Protein AF-A0AAD6UVK0-F1 (afdb_monomer)

pLDDT: mean 76.46, std 16.4, range [39.06, 97.31]

Structure (mmCIF, N/CA/C/O backbone):
data_AF-A0AAD6UVK0-F1
#
_entry.id   AF-A0AAD6UVK0-F1
#
loop_
_atom_site.group_PDB
_atom_site.id
_atom_site.type_symbol
_atom_site.label_atom_id
_atom_site.label_alt_id
_atom_site.label_comp_id
_atom_site.label_asym_id
_atom_site.label_entity_id
_atom_site.label_seq_id
_atom_site.pdbx_PDB_ins_code
_atom_site.Cartn_x
_atom_site.Cartn_y
_atom_site.Cartn_z
_atom_site.occupancy
_atom_site.B_iso_or_equiv
_atom_site.auth_seq_id
_atom_site.auth_comp_id
_atom_site.auth_asym_id
_atom_site.auth_atom_id
_atom_site.pdbx_PDB_model_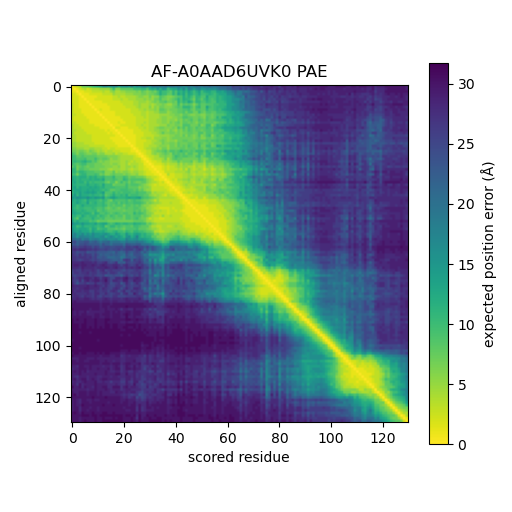num
ATOM 1 N N . GLY A 1 1 ? 19.313 1.575 -35.604 1.00 80.94 1 GLY A N 1
ATOM 2 C CA . GLY A 1 1 ? 18.761 0.903 -34.407 1.00 80.94 1 GLY A CA 1
ATOM 3 C C . GLY A 1 1 ? 19.878 0.252 -33.613 1.00 80.94 1 GLY A C 1
ATOM 4 O O . GLY A 1 1 ? 20.911 -0.043 -34.201 1.00 80.94 1 GLY A O 1
ATOM 5 N N . LYS A 1 2 ? 19.697 0.044 -32.302 1.00 90.19 2 LYS A N 1
ATOM 6 C CA . LYS A 1 2 ? 20.675 -0.621 -31.419 1.00 90.19 2 LYS A CA 1
ATOM 7 C C . LYS A 1 2 ? 20.092 -1.952 -30.902 1.00 90.19 2 LYS A C 1
ATOM 9 O O . LYS A 1 2 ? 19.577 -1.984 -29.787 1.00 90.19 2 LYS A O 1
ATOM 14 N N . PRO A 1 3 ? 20.136 -3.036 -31.700 1.00 92.94 3 PRO A N 1
ATOM 15 C CA . PRO A 1 3 ? 19.410 -4.280 -31.412 1.00 92.94 3 PRO A CA 1
ATOM 16 C C . PRO A 1 3 ? 19.858 -4.973 -30.117 1.00 92.94 3 PRO A C 1
ATOM 18 O O . PRO A 1 3 ? 19.038 -5.532 -29.398 1.00 92.94 3 PRO A O 1
ATOM 21 N N . SER A 1 4 ? 21.148 -4.891 -29.774 1.00 94.75 4 SER A N 1
ATOM 22 C CA . SER A 1 4 ? 21.660 -5.425 -28.503 1.00 94.75 4 SER A CA 1
ATOM 23 C C . SER A 1 4 ? 21.017 -4.728 -27.295 1.00 94.75 4 SER A C 1
ATOM 25 O O . SER A 1 4 ? 20.536 -5.384 -26.375 1.00 94.75 4 SER A O 1
ATOM 27 N N . GLN A 1 5 ? 20.896 -3.396 -27.350 1.00 94.44 5 GLN A N 1
ATOM 28 C CA . GLN A 1 5 ? 20.285 -2.611 -26.276 1.00 94.44 5 GLN A CA 1
ATOM 29 C C . GLN A 1 5 ? 18.780 -2.868 -26.157 1.00 94.44 5 GLN A C 1
ATOM 31 O O . GLN A 1 5 ? 18.274 -2.997 -25.046 1.00 94.44 5 GLN A O 1
ATOM 36 N N . SER A 1 6 ? 18.061 -2.994 -27.278 1.00 94.25 6 SER A N 1
ATOM 37 C CA . SER A 1 6 ? 16.631 -3.327 -27.242 1.00 94.25 6 SER A CA 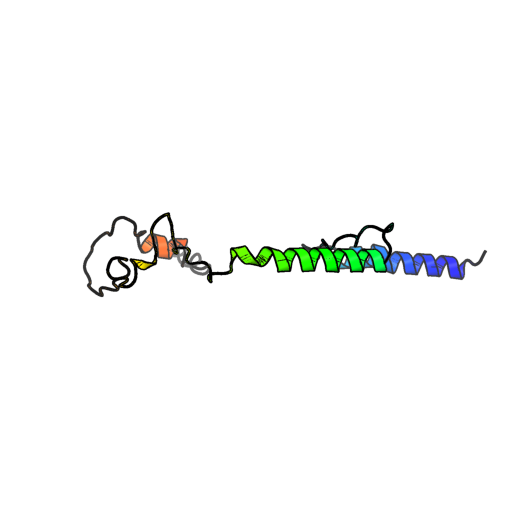1
ATOM 38 C C . SER A 1 6 ? 16.377 -4.739 -26.711 1.00 94.25 6 SER A C 1
ATOM 40 O O . SER A 1 6 ? 15.450 -4.937 -25.930 1.00 94.25 6 SER A O 1
ATOM 42 N N . ASN A 1 7 ? 17.221 -5.711 -27.078 1.00 95.25 7 ASN A N 1
ATOM 43 C CA . ASN A 1 7 ? 17.134 -7.077 -26.556 1.00 95.25 7 ASN A CA 1
ATOM 44 C C . ASN A 1 7 ? 17.395 -7.117 -25.046 1.00 95.25 7 ASN A C 1
ATOM 46 O O . ASN A 1 7 ? 16.649 -7.769 -24.315 1.00 95.25 7 ASN A O 1
ATOM 50 N N . GLN A 1 8 ? 18.413 -6.393 -24.574 1.00 96.88 8 GLN A N 1
ATOM 51 C CA . GLN A 1 8 ? 18.709 -6.286 -23.148 1.00 96.88 8 GLN A CA 1
ATOM 52 C C . GLN A 1 8 ? 17.553 -5.629 -22.381 1.00 96.88 8 GLN A C 1
ATOM 54 O O . GLN A 1 8 ? 17.089 -6.194 -21.392 1.00 96.88 8 GLN A O 1
ATOM 59 N N . ALA A 1 9 ? 17.021 -4.505 -22.871 1.00 96.50 9 ALA A N 1
ATOM 60 C CA . ALA A 1 9 ? 15.878 -3.833 -22.253 1.00 96.50 9 ALA A CA 1
ATOM 61 C C . ALA A 1 9 ? 14.645 -4.753 -22.158 1.00 96.50 9 ALA A C 1
ATOM 63 O O . ALA A 1 9 ? 13.990 -4.810 -21.117 1.00 96.50 9 ALA A O 1
ATOM 64 N N . GLY A 1 10 ? 14.362 -5.537 -23.205 1.00 97.00 10 GLY A N 1
ATOM 65 C CA . GLY A 1 10 ? 13.260 -6.503 -23.197 1.00 97.00 10 GLY A CA 1
ATOM 66 C C . GLY A 1 10 ? 13.473 -7.683 -22.238 1.00 97.00 10 GLY A C 1
ATOM 67 O O . GLY A 1 10 ? 12.507 -8.249 -21.722 1.00 97.00 10 GLY A O 1
ATOM 68 N N . LEU A 1 11 ? 14.722 -8.077 -21.974 1.00 96.62 11 LEU A N 1
ATOM 69 C CA . LEU A 1 11 ? 15.040 -9.070 -20.942 1.00 96.62 11 LEU A CA 1
ATOM 70 C C . LEU A 1 11 ? 14.882 -8.485 -19.535 1.00 96.62 11 LEU A C 1
ATOM 72 O O . LEU A 1 11 ? 14.318 -9.144 -18.664 1.00 96.62 11 LEU A O 1
ATOM 76 N N . GLU A 1 12 ? 15.332 -7.252 -19.314 1.00 96.88 12 GLU A N 1
ATOM 77 C CA . GLU A 1 12 ? 15.187 -6.561 -18.029 1.00 96.88 12 GLU A CA 1
ATOM 78 C C . GLU A 1 12 ? 13.719 -6.314 -17.668 1.00 96.88 12 GLU A C 1
ATOM 80 O O . GLU A 1 12 ? 13.331 -6.516 -16.519 1.00 96.88 12 GLU A O 1
ATOM 85 N N . GLN A 1 13 ? 12.880 -5.954 -18.643 1.00 97.31 13 GLN A N 1
ATOM 86 C CA . GLN A 1 13 ? 11.436 -5.815 -18.435 1.00 97.31 13 GLN A CA 1
ATOM 87 C C . GLN A 1 13 ? 10.795 -7.140 -18.013 1.00 97.31 13 GLN A C 1
ATOM 89 O O . GLN A 1 13 ? 10.096 -7.178 -17.004 1.00 97.31 13 GLN A O 1
ATOM 94 N N . ARG A 1 14 ? 11.104 -8.244 -18.709 1.00 97.31 14 ARG A N 1
ATOM 95 C CA . ARG A 1 14 ? 10.593 -9.581 -18.354 1.00 97.31 14 ARG A CA 1
ATOM 96 C C . ARG A 1 14 ? 11.035 -10.039 -16.964 1.00 97.31 14 ARG A C 1
ATOM 98 O O . ARG A 1 14 ? 10.255 -10.673 -16.262 1.00 97.31 14 ARG A O 1
ATOM 105 N N . LYS A 1 15 ? 12.258 -9.696 -16.548 1.00 97.06 15 LYS A N 1
ATOM 106 C CA . LYS A 1 15 ? 12.736 -9.960 -1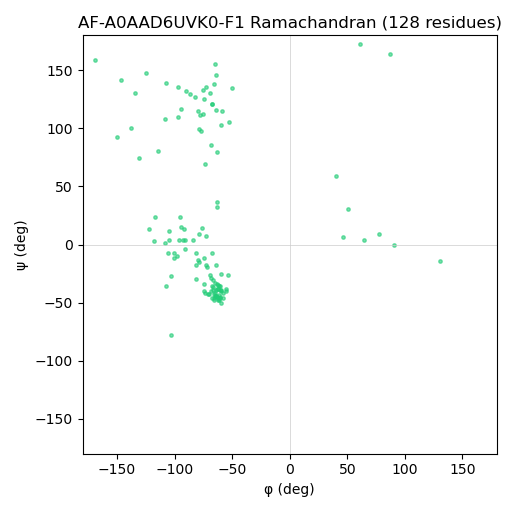5.181 1.00 97.06 15 LYS A CA 1
ATOM 107 C C . LYS A 1 15 ? 11.984 -9.149 -14.120 1.00 97.06 15 LYS A C 1
ATOM 109 O O . LYS A 1 15 ? 11.853 -9.613 -12.999 1.00 97.06 15 LYS A O 1
ATOM 114 N N . LYS A 1 16 ? 11.504 -7.945 -14.441 1.00 96.50 16 LYS A N 1
ATOM 115 C CA . LYS A 1 16 ? 10.749 -7.107 -13.493 1.00 96.50 16 LYS A CA 1
ATOM 116 C C . LYS A 1 16 ? 9.271 -7.494 -13.389 1.00 96.50 16 LYS A C 1
ATOM 118 O O . LYS A 1 16 ? 8.686 -7.279 -12.334 1.00 96.50 16 LYS A O 1
ATOM 123 N N . THR A 1 17 ? 8.681 -8.032 -14.458 1.00 95.62 17 THR A N 1
ATOM 124 C CA . THR A 1 17 ? 7.258 -8.411 -14.508 1.00 95.62 17 THR A CA 1
ATOM 125 C C . THR A 1 17 ? 7.068 -9.922 -14.364 1.00 95.62 17 THR A C 1
ATOM 127 O O . THR A 1 17 ? 6.799 -10.400 -13.267 1.00 95.62 17 THR A O 1
ATOM 130 N N . LEU A 1 18 ? 7.304 -10.688 -15.434 1.00 96.25 18 LEU A N 1
ATOM 131 C CA . LEU A 1 18 ? 6.999 -12.123 -15.515 1.00 96.25 18 LEU A CA 1
ATOM 132 C C . LEU A 1 18 ? 7.724 -12.963 -14.463 1.00 96.25 18 LEU A C 1
ATOM 134 O O . LEU A 1 18 ? 7.158 -13.910 -13.931 1.00 96.25 18 LEU A O 1
ATOM 138 N N . PHE A 1 19 ? 8.989 -12.647 -14.182 1.00 96.50 19 PHE A N 1
ATOM 139 C CA . PHE A 1 19 ? 9.746 -13.389 -13.174 1.00 96.50 19 PHE A CA 1
ATOM 140 C C . PHE A 1 19 ? 9.147 -13.197 -11.776 1.00 96.50 19 PHE A C 1
ATOM 142 O O . PHE A 1 19 ? 8.967 -14.175 -11.059 1.00 96.50 19 PHE A O 1
ATOM 149 N N . LYS A 1 20 ? 8.744 -11.967 -11.437 1.00 94.81 20 LYS A N 1
ATOM 150 C CA . LYS A 1 20 ? 8.076 -11.665 -10.168 1.00 94.81 20 LYS A CA 1
ATOM 151 C C . LYS A 1 20 ? 6.709 -12.354 -10.070 1.00 94.81 20 LYS A C 1
ATOM 153 O O . LYS A 1 20 ? 6.409 -12.965 -9.054 1.00 94.81 20 LYS A O 1
ATOM 158 N N . GLU A 1 21 ? 5.915 -12.321 -11.141 1.00 93.75 21 GLU A N 1
ATOM 159 C CA . GLU A 1 21 ? 4.629 -13.038 -11.214 1.00 93.75 21 GLU A CA 1
ATOM 160 C C . GLU A 1 21 ? 4.801 -14.557 -11.047 1.00 93.75 21 GLU A C 1
ATOM 162 O O . GLU A 1 21 ? 3.965 -15.220 -10.435 1.00 93.75 21 GLU A O 1
ATOM 167 N N . TRP A 1 22 ? 5.893 -15.118 -11.577 1.00 96.56 22 TRP A N 1
ATOM 168 C CA . TRP A 1 22 ? 6.225 -16.530 -11.410 1.00 96.56 22 TRP A CA 1
ATOM 169 C C . TRP A 1 22 ? 6.654 -16.865 -9.976 1.00 96.56 22 TRP A C 1
ATOM 171 O O . TRP A 1 22 ? 6.197 -17.874 -9.446 1.00 96.56 22 TRP A O 1
ATOM 181 N N . GLU A 1 23 ? 7.470 -16.025 -9.330 1.00 94.50 23 GLU A N 1
ATOM 182 C CA . GLU A 1 23 ? 7.838 -16.184 -7.911 1.00 94.50 23 GLU A CA 1
ATOM 183 C C . GLU A 1 23 ? 6.622 -16.077 -6.977 1.00 94.50 23 GLU A C 1
ATOM 185 O O . GLU A 1 23 ? 6.546 -16.766 -5.961 1.00 94.50 23 GLU A O 1
ATOM 190 N N . GLU A 1 24 ? 5.654 -15.229 -7.321 1.00 92.88 24 GLU A N 1
ATOM 191 C CA . GLU A 1 24 ? 4.409 -15.055 -6.565 1.00 92.88 24 GLU A CA 1
ATOM 192 C C . GLU A 1 24 ? 3.361 -16.140 -6.883 1.00 92.88 24 GLU A C 1
ATOM 194 O O . GLU A 1 24 ? 2.338 -16.239 -6.197 1.00 92.88 24 GLU A O 1
ATOM 199 N N . LYS A 1 25 ? 3.602 -17.005 -7.879 1.00 94.62 25 LYS A N 1
ATOM 200 C CA . LYS A 1 25 ? 2.659 -18.053 -8.284 1.00 94.62 25 LYS A CA 1
ATOM 201 C C . LYS A 1 25 ? 2.450 -19.062 -7.151 1.00 94.62 25 LYS A C 1
ATOM 203 O O . LYS A 1 25 ? 3.348 -19.811 -6.786 1.00 94.62 25 LYS A O 1
ATOM 208 N N . GLY A 1 26 ? 1.220 -19.126 -6.642 1.00 92.88 26 GLY A N 1
ATOM 209 C CA . GLY A 1 26 ? 0.841 -20.013 -5.535 1.00 92.88 26 GLY A CA 1
ATOM 210 C C . GLY A 1 26 ? 1.002 -19.390 -4.146 1.00 92.88 26 GLY A C 1
ATOM 211 O O . GLY A 1 26 ? 0.652 -20.029 -3.156 1.00 92.88 26 GLY A O 1
ATOM 212 N N . ARG A 1 27 ? 1.469 -18.138 -4.050 1.00 92.06 27 ARG A N 1
ATOM 213 C CA . ARG A 1 27 ? 1.470 -17.378 -2.798 1.00 92.06 27 ARG A CA 1
ATOM 214 C C . ARG A 1 27 ? 0.090 -16.760 -2.568 1.00 92.06 27 ARG A C 1
ATOM 216 O O . ARG A 1 27 ? -0.433 -16.057 -3.428 1.00 92.06 27 ARG A O 1
ATOM 223 N N . ALA A 1 28 ? -0.495 -17.009 -1.400 1.00 90.25 28 ALA A N 1
ATOM 224 C CA . ALA A 1 28 ? -1.746 -16.382 -0.982 1.00 90.25 28 ALA A CA 1
ATOM 225 C C . ALA A 1 28 ? -1.469 -15.167 -0.078 1.00 90.25 28 ALA A C 1
ATOM 227 O O . ALA A 1 28 ? -0.646 -15.240 0.835 1.00 90.25 28 ALA A O 1
ATOM 228 N N . GLY A 1 29 ? -2.179 -14.061 -0.320 1.00 89.00 29 GLY A N 1
ATOM 229 C CA . GLY A 1 29 ? -2.061 -12.814 0.445 1.00 89.00 29 GLY A CA 1
ATOM 230 C C . GLY A 1 29 ? -0.969 -11.856 -0.052 1.00 89.00 29 GLY A C 1
ATOM 231 O O . GLY A 1 29 ? -0.081 -12.223 -0.816 1.00 89.00 29 GLY A O 1
ATOM 232 N N . GLY A 1 30 ? -1.044 -10.596 0.384 1.00 90.31 30 GLY A N 1
ATOM 233 C CA . GLY A 1 30 ? -0.101 -9.540 0.015 1.00 90.31 30 GLY A CA 1
ATOM 234 C C . GLY A 1 30 ? -0.283 -8.286 0.870 1.00 90.31 30 GLY A C 1
ATOM 235 O O . GLY A 1 30 ? -1.340 -8.078 1.467 1.00 90.31 30 GLY A O 1
ATOM 236 N N . ILE A 1 31 ? 0.755 -7.452 0.949 1.00 90.69 31 ILE A N 1
ATOM 237 C CA . ILE A 1 31 ? 0.675 -6.163 1.644 1.00 90.69 31 ILE A CA 1
ATOM 238 C C . ILE A 1 31 ? -0.010 -5.170 0.706 1.00 90.69 31 ILE A C 1
ATOM 240 O O . ILE A 1 31 ? 0.532 -4.825 -0.341 1.00 90.69 31 ILE A O 1
ATOM 244 N N . ILE A 1 32 ? -1.200 -4.707 1.089 1.00 89.56 32 ILE A N 1
ATOM 245 C CA . ILE A 1 32 ? -1.909 -3.641 0.379 1.00 89.56 32 ILE A CA 1
ATOM 246 C C . ILE A 1 32 ? -1.563 -2.322 1.056 1.00 89.56 32 ILE A C 1
ATOM 248 O O . ILE A 1 32 ? -1.914 -2.103 2.218 1.00 89.56 32 ILE A O 1
ATOM 252 N N . ASP A 1 33 ? -0.909 -1.425 0.325 1.00 89.19 33 ASP A N 1
ATOM 253 C CA . ASP A 1 33 ? -0.655 -0.086 0.830 1.00 89.19 33 ASP A CA 1
ATOM 254 C C . ASP A 1 33 ? -1.934 0.764 0.788 1.00 89.19 33 ASP A C 1
ATOM 256 O O . ASP A 1 33 ? -2.460 1.090 -0.277 1.00 89.19 33 ASP A O 1
ATOM 260 N N . ARG A 1 34 ? -2.447 1.102 1.975 1.00 89.56 34 ARG A N 1
ATOM 261 C CA . ARG A 1 34 ? -3.651 1.931 2.176 1.00 89.56 34 ARG A CA 1
ATOM 262 C C . ARG A 1 34 ? -3.302 3.352 2.638 1.00 89.56 34 ARG A C 1
ATOM 264 O O . ARG A 1 34 ? -4.176 4.097 3.109 1.00 89.56 34 ARG A O 1
ATOM 271 N N . ARG A 1 35 ? -2.023 3.735 2.572 1.00 87.19 35 ARG A N 1
ATOM 272 C CA . ARG A 1 35 ? -1.581 5.105 2.848 1.00 87.19 35 ARG A CA 1
ATOM 273 C C . ARG A 1 35 ? -2.176 6.045 1.801 1.00 87.19 35 ARG A C 1
ATOM 275 O O . ARG A 1 35 ? -2.392 5.676 0.651 1.00 87.19 35 ARG A O 1
ATOM 282 N N . PHE A 1 36 ? -2.485 7.265 2.229 1.00 82.19 36 PHE A N 1
ATOM 283 C CA . PHE A 1 36 ? -3.068 8.274 1.349 1.00 82.19 36 PHE A CA 1
ATOM 284 C C . PHE A 1 36 ? -2.049 8.666 0.267 1.00 82.19 36 PHE A C 1
ATOM 286 O O . PHE A 1 36 ? -0.845 8.735 0.552 1.00 82.19 36 PHE A O 1
ATOM 293 N N . GLY A 1 37 ? -2.526 8.817 -0.970 1.00 84.00 37 GLY A N 1
ATOM 294 C CA . GLY A 1 37 ? -1.715 9.228 -2.117 1.00 84.00 37 GLY A CA 1
ATOM 295 C C . GLY A 1 37 ? -0.604 8.262 -2.550 1.00 84.00 37 GLY A C 1
ATOM 296 O O . GLY A 1 37 ? 0.161 8.606 -3.441 1.00 84.00 37 GLY A O 1
ATOM 297 N N . GLU A 1 38 ? -0.454 7.064 -1.954 1.00 86.50 38 GLU A N 1
ATOM 298 C CA . GLU A 1 38 ? 0.655 6.165 -2.333 1.00 86.50 38 GLU A CA 1
ATOM 299 C C . GLU A 1 38 ? 0.528 5.663 -3.779 1.00 86.50 38 GLU A C 1
ATOM 301 O O . GLU A 1 38 ? 1.512 5.658 -4.518 1.00 86.50 38 GLU A O 1
ATOM 306 N N . ASN A 1 39 ? -0.693 5.292 -4.174 1.00 86.88 39 ASN A N 1
ATOM 307 C CA . ASN A 1 39 ? -1.011 4.758 -5.501 1.00 86.88 39 ASN A CA 1
ATOM 308 C C . ASN A 1 39 ? -1.417 5.845 -6.510 1.00 86.88 39 ASN A C 1
ATOM 310 O O . ASN A 1 39 ? -1.806 5.512 -7.627 1.00 86.88 39 ASN A O 1
ATOM 314 N N . ASP A 1 40 ? -1.365 7.121 -6.120 1.00 88.69 40 ASP A N 1
ATOM 315 C CA . ASP A 1 40 ? -1.711 8.240 -6.991 1.00 88.69 40 ASP A CA 1
ATOM 316 C C . ASP A 1 40 ? -0.435 8.843 -7.609 1.00 88.69 40 ASP A C 1
ATOM 318 O O . ASP A 1 40 ? 0.360 9.463 -6.897 1.00 88.69 40 ASP A O 1
ATOM 322 N N . PRO A 1 41 ? -0.200 8.662 -8.922 1.00 86.69 41 PRO A N 1
ATOM 323 C CA . PRO A 1 41 ? 0.971 9.215 -9.595 1.00 86.69 41 PRO A CA 1
ATOM 324 C C . PRO A 1 41 ? 0.888 10.731 -9.824 1.00 86.69 41 PRO A C 1
ATOM 326 O O . PRO A 1 41 ? 1.890 11.323 -10.219 1.00 86.69 41 PRO A O 1
ATOM 329 N N . SER A 1 42 ? -0.276 11.359 -9.625 1.00 89.81 42 SER A N 1
ATOM 330 C CA . SER A 1 42 ? -0.452 12.807 -9.802 1.00 89.81 42 SER A CA 1
ATOM 331 C C . SER A 1 42 ? 0.015 13.628 -8.598 1.00 89.81 42 SER A C 1
ATOM 333 O O . SER A 1 42 ? 0.274 14.822 -8.736 1.00 89.81 42 SER A O 1
ATOM 335 N N . MET A 1 43 ? 0.175 12.984 -7.441 1.00 87.12 43 MET A N 1
ATOM 336 C CA . MET A 1 43 ? 0.516 13.642 -6.189 1.00 87.12 43 MET A CA 1
ATOM 337 C C . MET A 1 43 ? 2.031 13.723 -5.980 1.00 87.12 43 MET A C 1
ATOM 339 O O . MET A 1 43 ? 2.757 12.729 -6.103 1.00 87.12 43 MET A O 1
ATOM 343 N N . GLY A 1 44 ? 2.515 14.913 -5.621 1.00 92.88 44 GLY A N 1
ATOM 344 C CA . GLY A 1 44 ? 3.929 15.135 -5.330 1.00 92.88 44 GLY A CA 1
ATOM 345 C C . GLY A 1 44 ? 4.401 14.358 -4.096 1.00 92.88 44 GLY A C 1
ATOM 346 O O . GLY A 1 44 ? 3.625 14.054 -3.192 1.00 92.88 44 GLY A O 1
ATOM 347 N N . LEU A 1 45 ? 5.703 14.061 -4.016 1.00 89.31 45 LEU A N 1
ATOM 348 C CA . LEU A 1 45 ? 6.273 13.385 -2.841 1.00 89.31 45 LEU A CA 1
ATOM 349 C C . LEU A 1 45 ? 6.069 14.204 -1.557 1.00 89.31 45 LEU A C 1
ATOM 351 O O . LEU A 1 45 ? 5.741 13.646 -0.515 1.00 89.31 45 LEU A O 1
ATOM 355 N N . GLU A 1 46 ? 6.225 15.523 -1.643 1.00 90.31 46 GLU A N 1
ATOM 356 C CA . GLU A 1 46 ? 6.013 16.437 -0.519 1.00 90.31 46 GLU A CA 1
ATOM 357 C C . GLU A 1 46 ? 4.545 16.472 -0.074 1.00 90.31 46 GLU A C 1
ATOM 359 O O . GLU A 1 46 ? 4.253 16.316 1.110 1.00 90.31 46 GLU A O 1
ATOM 364 N N . GLU A 1 47 ? 3.619 16.578 -1.026 1.00 90.75 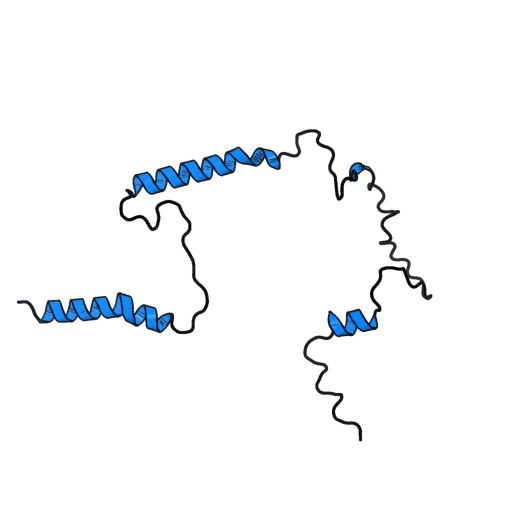47 GLU A N 1
ATOM 365 C CA . GLU A 1 47 ? 2.173 16.575 -0.784 1.00 90.75 47 GLU A CA 1
ATOM 366 C C . GLU A 1 47 ? 1.716 15.268 -0.114 1.00 90.75 47 GLU A C 1
ATOM 368 O O . GLU A 1 47 ? 1.079 15.300 0.941 1.00 90.75 47 GLU A O 1
ATOM 373 N N . ARG A 1 48 ? 2.186 14.115 -0.616 1.00 91.38 48 ARG A N 1
ATOM 374 C CA . ARG A 1 48 ? 1.948 12.794 -0.005 1.00 91.38 48 ARG A CA 1
ATOM 375 C C . ARG A 1 48 ? 2.402 12.735 1.450 1.00 91.38 48 ARG A C 1
ATOM 377 O O . ARG A 1 48 ? 1.749 12.097 2.278 1.00 91.38 48 ARG A O 1
ATOM 384 N N . MET A 1 49 ? 3.546 13.340 1.765 1.00 89.81 49 MET A N 1
ATOM 385 C CA . MET A 1 49 ? 4.098 13.344 3.121 1.00 89.81 49 MET A CA 1
ATOM 386 C C . MET A 1 49 ? 3.326 14.292 4.043 1.00 89.81 49 MET A C 1
ATOM 388 O O . MET A 1 49 ? 3.040 13.927 5.187 1.00 89.81 49 MET A O 1
ATOM 392 N N . LEU A 1 50 ? 2.923 15.461 3.544 1.00 91.38 50 LEU A N 1
ATOM 393 C CA . LEU A 1 50 ? 2.119 16.428 4.289 1.00 91.38 50 LEU A CA 1
ATOM 394 C C . LEU A 1 50 ? 0.740 15.858 4.654 1.00 91.38 50 LEU A C 1
ATOM 396 O O . LEU A 1 50 ? 0.291 15.962 5.798 1.00 91.38 50 LEU A O 1
ATOM 400 N N . GLU A 1 51 ? 0.069 15.201 3.714 1.00 88.88 51 GLU A N 1
ATOM 401 C CA . GLU A 1 51 ? -1.243 14.594 3.952 1.00 88.88 51 GLU A CA 1
ATOM 402 C C . GLU A 1 51 ? -1.182 13.407 4.919 1.00 88.88 51 GLU A C 1
ATOM 404 O O . GLU A 1 51 ? -2.072 13.224 5.754 1.00 88.88 51 GLU A O 1
ATOM 409 N N . ARG A 1 52 ? -0.104 12.613 4.877 1.00 89.75 52 ARG A N 1
ATOM 410 C CA . ARG A 1 52 ? 0.143 11.568 5.889 1.00 89.75 52 ARG A CA 1
ATOM 411 C C . ARG A 1 52 ? 0.253 12.172 7.274 1.00 89.75 52 ARG A C 1
ATOM 413 O O . ARG A 1 52 ? -0.447 11.725 8.179 1.00 89.75 52 ARG A O 1
ATOM 420 N N . PHE A 1 53 ? 1.087 13.199 7.403 1.00 90.19 53 PHE A N 1
ATOM 421 C CA . PHE A 1 53 ? 1.327 13.875 8.667 1.00 90.19 53 PHE A CA 1
ATOM 422 C C . PHE A 1 53 ? 0.044 14.488 9.239 1.00 90.19 53 PHE A C 1
ATOM 424 O O . PHE A 1 53 ? -0.274 14.304 10.414 1.00 90.19 53 PHE A O 1
ATOM 431 N N . THR A 1 54 ? -0.745 15.170 8.407 1.00 89.38 54 THR A N 1
ATOM 432 C CA . THR A 1 54 ? -2.020 15.758 8.842 1.00 89.38 54 THR A CA 1
ATOM 433 C C . THR A 1 54 ? -3.030 14.691 9.264 1.00 89.38 54 THR A C 1
ATOM 435 O O . THR A 1 54 ? -3.639 14.827 10.327 1.00 89.38 54 THR A O 1
ATOM 438 N N . ARG A 1 55 ? -3.176 13.597 8.504 1.00 85.81 55 ARG A N 1
ATOM 439 C CA . ARG A 1 55 ? -4.102 12.502 8.839 1.00 85.81 55 ARG A CA 1
ATOM 440 C C . ARG A 1 55 ? -3.691 11.745 10.102 1.00 85.81 55 ARG A C 1
ATOM 442 O O . ARG A 1 55 ? -4.554 11.338 10.877 1.00 85.81 55 ARG A O 1
ATOM 449 N N . GLU A 1 56 ? -2.394 11.561 10.319 1.00 85.56 56 GLU A N 1
ATOM 450 C CA . GLU A 1 56 ? -1.851 10.975 11.547 1.00 85.56 56 GLU A CA 1
ATOM 451 C C . GLU A 1 56 ? -2.117 11.878 12.756 1.00 85.56 56 GLU A C 1
ATOM 453 O O . GLU A 1 56 ? -2.684 11.428 13.754 1.00 85.56 56 GLU A O 1
ATOM 458 N N . ARG A 1 57 ? -1.834 13.179 12.633 1.00 85.94 57 ARG A N 1
ATOM 459 C CA . ARG A 1 57 ? -2.088 14.162 13.692 1.00 85.94 57 ARG A CA 1
ATOM 460 C C . ARG A 1 57 ? -3.575 14.280 14.044 1.00 85.94 57 ARG A C 1
ATOM 462 O O . ARG A 1 57 ? -3.910 14.384 15.220 1.00 85.94 57 ARG A O 1
ATOM 469 N N . GLN A 1 58 ? -4.465 14.202 13.053 1.00 80.25 58 GLN A N 1
ATOM 470 C CA . GLN A 1 58 ? -5.918 14.167 13.272 1.00 80.25 58 GLN A CA 1
ATOM 471 C C . GLN A 1 58 ? -6.387 12.907 14.013 1.00 80.25 58 GLN A C 1
ATOM 473 O O . GLN A 1 58 ? -7.364 12.960 14.761 1.00 80.25 58 GLN A O 1
ATOM 478 N N . ARG A 1 59 ? -5.734 11.757 13.801 1.00 74.56 59 ARG A N 1
ATOM 479 C CA . ARG A 1 59 ? -6.037 10.534 14.560 1.00 74.56 59 ARG A CA 1
ATOM 480 C C . ARG A 1 59 ? -5.569 10.654 16.004 1.00 74.56 59 ARG A C 1
ATOM 482 O O . ARG A 1 59 ? -6.336 10.310 16.895 1.00 74.56 59 ARG A O 1
ATOM 489 N N . ALA A 1 60 ? -4.373 11.197 16.227 1.00 68.56 60 ALA A N 1
ATOM 490 C CA . ALA A 1 60 ? -3.851 11.437 17.570 1.00 68.56 60 ALA A CA 1
ATOM 491 C C . ALA A 1 60 ? -4.749 12.391 18.381 1.00 68.56 60 ALA A C 1
ATOM 493 O O . ALA A 1 60 ? -5.004 12.145 19.554 1.00 68.56 60 ALA A O 1
ATOM 494 N N . SER A 1 61 ? -5.310 13.432 17.753 1.00 65.56 61 SER A N 1
ATOM 495 C CA . SER A 1 61 ? -6.205 14.375 18.441 1.00 65.56 61 SER A CA 1
ATOM 496 C C . SER A 1 61 ? -7.593 13.814 18.770 1.00 65.56 61 SER A C 1
ATOM 498 O O . SER A 1 61 ? -8.293 14.388 19.596 1.00 65.56 61 SER A O 1
ATOM 500 N N . LYS A 1 62 ? -8.024 12.715 18.135 1.00 60.94 62 LYS A N 1
ATOM 501 C CA . LYS A 1 62 ? -9.305 12.050 18.442 1.00 60.94 62 LYS A CA 1
ATOM 502 C C . LYS A 1 62 ? -9.212 11.072 19.619 1.00 60.94 62 LYS A C 1
ATOM 504 O O . LYS A 1 62 ? -10.203 10.424 19.934 1.00 60.94 62 LYS A O 1
ATOM 509 N N . GLY A 1 63 ? -8.056 10.980 20.277 1.00 59.31 63 GLY A N 1
ATOM 510 C CA . GLY A 1 63 ? -7.830 10.060 21.387 1.00 59.31 63 GLY A CA 1
ATOM 511 C C . GLY A 1 63 ? -8.511 10.408 22.713 1.00 59.31 63 GLY A C 1
ATOM 512 O O . GLY A 1 63 ? -8.267 9.750 23.712 1.00 59.31 63 GLY A O 1
ATOM 513 N N . VAL A 1 64 ? -9.378 11.419 22.750 1.00 59.19 64 VAL A N 1
ATOM 514 C CA . VAL A 1 64 ? -10.073 11.795 23.992 1.00 59.19 64 VAL A CA 1
ATOM 515 C C . VAL A 1 64 ? -11.142 10.764 24.382 1.00 59.19 64 VAL A C 1
ATOM 517 O O . VAL A 1 64 ? -11.483 10.656 25.546 1.00 59.19 64 VAL A O 1
ATOM 520 N N . SER A 1 65 ? -11.615 9.921 23.453 1.00 60.69 65 SER A N 1
ATOM 521 C CA . SER A 1 65 ? -12.622 8.882 23.751 1.00 60.69 65 SER A CA 1
ATOM 522 C C . SER A 1 65 ? -12.134 7.746 24.663 1.00 60.69 65 SER A C 1
ATOM 524 O O . SER A 1 65 ? -12.928 6.890 25.032 1.00 60.69 65 SER A O 1
ATOM 526 N N . PHE A 1 66 ? -10.840 7.697 24.978 1.00 66.31 66 PHE A N 1
ATOM 527 C CA . PHE A 1 66 ? -10.244 6.761 25.937 1.00 66.31 66 PHE A CA 1
ATOM 528 C C . PHE A 1 66 ? -9.510 7.491 27.069 1.00 66.31 66 PHE A C 1
ATOM 530 O O . PHE A 1 66 ? -8.755 6.865 27.813 1.00 66.31 66 PHE A O 1
ATOM 537 N N . ASN A 1 67 ? -9.723 8.806 27.205 1.00 68.62 67 ASN A N 1
ATOM 538 C CA . ASN A 1 67 ? -9.282 9.526 28.387 1.00 68.62 67 ASN A CA 1
ATOM 539 C C . ASN A 1 67 ? -10.259 9.224 29.531 1.00 68.62 67 ASN A C 1
ATOM 541 O O . ASN A 1 67 ? -11.324 9.820 29.607 1.00 68.62 67 ASN A O 1
ATOM 545 N N . LEU A 1 68 ? -9.902 8.275 30.398 1.00 66.56 68 LEU A N 1
ATOM 546 C CA . LEU A 1 68 ? -10.674 7.892 31.593 1.00 66.56 68 LEU A CA 1
ATOM 547 C C . LEU A 1 68 ? -10.528 8.907 32.746 1.00 66.56 68 LEU A C 1
ATOM 549 O O . LEU A 1 68 ? -10.819 8.585 33.891 1.00 66.56 68 LEU A O 1
ATOM 553 N N . GLU A 1 69 ? -9.996 10.099 32.466 1.00 64.75 69 GLU A N 1
ATOM 554 C CA . GLU A 1 69 ? -9.931 11.205 33.428 1.00 64.75 69 GLU A CA 1
ATOM 555 C C . GLU A 1 69 ? -11.263 11.957 33.552 1.00 64.75 69 GLU A C 1
ATOM 557 O O . GLU A 1 69 ? -11.424 12.733 34.491 1.00 64.75 69 GLU A O 1
ATOM 562 N N . ASP A 1 70 ? -12.209 11.736 32.634 1.00 61.00 70 ASP A N 1
ATOM 563 C CA . ASP A 1 70 ? -13.592 12.161 32.840 1.00 61.00 70 ASP A CA 1
ATOM 564 C C . ASP A 1 70 ? -14.248 11.188 33.842 1.00 61.00 70 ASP A C 1
ATOM 566 O O . ASP A 1 70 ? -14.091 9.974 33.707 1.00 61.00 70 ASP A O 1
ATOM 570 N N . ASP A 1 71 ? -14.959 11.716 34.850 1.00 64.06 71 ASP A N 1
ATOM 571 C CA . ASP A 1 71 ? -15.664 11.000 35.941 1.00 64.06 71 ASP A CA 1
ATOM 572 C C . ASP A 1 71 ? -16.826 10.089 35.449 1.00 64.06 71 ASP A C 1
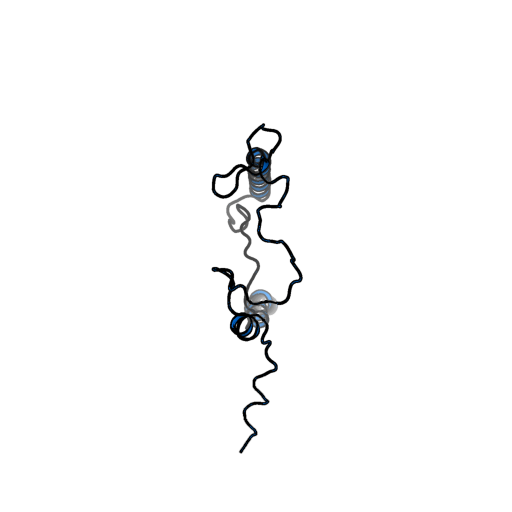ATOM 574 O O . ASP A 1 71 ? -17.853 9.926 36.115 1.00 64.06 71 ASP A O 1
ATOM 578 N N . ASP A 1 72 ? -16.710 9.513 34.255 1.00 68.81 72 ASP A N 1
ATOM 579 C CA . ASP A 1 72 ? -17.707 8.641 33.656 1.00 68.81 72 ASP A CA 1
ATOM 580 C C . ASP A 1 72 ? -17.699 7.265 34.341 1.00 68.81 72 ASP A C 1
ATOM 582 O O . ASP A 1 72 ? -16.690 6.561 34.429 1.00 68.81 72 ASP A O 1
ATOM 586 N N . GLU A 1 73 ? -18.871 6.860 34.826 1.00 72.06 73 GLU A N 1
ATOM 587 C CA . GLU A 1 73 ? -19.063 5.593 35.524 1.00 72.06 73 GLU A CA 1
ATOM 588 C C . GLU A 1 73 ? -18.868 4.401 34.565 1.00 72.06 73 GLU A C 1
ATOM 590 O O . GLU A 1 73 ? -19.570 4.257 33.559 1.00 72.06 73 GLU A O 1
ATOM 595 N N . LEU A 1 74 ? -17.909 3.520 34.873 1.00 75.94 74 LEU A N 1
ATOM 596 C CA . LEU A 1 74 ? -17.583 2.362 34.039 1.00 75.94 74 LEU A CA 1
ATOM 597 C C . LEU A 1 74 ? -18.735 1.343 34.049 1.00 75.94 74 LEU A C 1
ATOM 599 O O . LEU A 1 74 ? -19.091 0.813 35.102 1.00 75.94 74 LEU A O 1
ATOM 603 N N . THR A 1 75 ? -19.303 1.033 32.878 1.00 81.81 75 THR A N 1
ATOM 604 C CA . THR A 1 75 ? -20.466 0.136 32.744 1.00 81.81 75 THR A CA 1
ATOM 605 C C . THR A 1 75 ? -20.217 -1.042 31.793 1.00 81.81 75 THR A C 1
ATOM 607 O O . THR A 1 75 ? -19.515 -0.920 30.791 1.00 81.81 75 THR A O 1
ATOM 610 N N . HIS A 1 76 ? -20.832 -2.195 32.075 1.00 81.19 76 HIS A N 1
ATOM 611 C CA . HIS A 1 76 ? -20.880 -3.374 31.201 1.00 81.19 76 HIS A CA 1
ATOM 612 C C . HIS A 1 76 ? -22.315 -3.913 31.162 1.00 81.19 76 HIS A C 1
ATOM 614 O O . HIS A 1 76 ? -22.958 -4.040 32.200 1.00 81.19 76 HIS A O 1
ATOM 620 N N . TYR A 1 77 ? -22.864 -4.161 29.967 1.00 78.38 77 TYR A N 1
ATOM 621 C CA . TYR A 1 77 ? -24.291 -4.485 29.769 1.00 78.38 77 TYR A CA 1
ATOM 622 C C . TYR A 1 77 ? -25.278 -3.507 30.449 1.00 78.38 77 TYR A C 1
ATOM 624 O O . TYR A 1 77 ? -26.381 -3.886 30.834 1.00 78.38 77 TYR A O 1
ATOM 632 N N . GLY A 1 78 ? -24.896 -2.233 30.590 1.00 80.12 78 GLY A N 1
ATOM 633 C CA . GLY A 1 78 ? -25.721 -1.211 31.245 1.00 80.12 78 GLY A CA 1
ATOM 634 C C . GLY A 1 78 ? -25.724 -1.275 32.776 1.00 80.12 78 GLY A C 1
ATOM 635 O O . GLY A 1 78 ? -26.503 -0.564 33.407 1.00 80.12 78 GLY A O 1
ATOM 636 N N . GLN A 1 79 ? -24.863 -2.096 33.381 1.00 78.31 79 GLN A N 1
ATOM 637 C CA . GLN A 1 79 ? -24.654 -2.155 34.826 1.00 78.31 79 GLN A CA 1
ATOM 638 C C . GLN A 1 79 ? -23.308 -1.534 35.189 1.00 78.31 79 GLN A C 1
ATOM 640 O O . GLN A 1 79 ? -22.320 -1.730 34.486 1.00 78.31 79 GLN A O 1
ATOM 645 N N . SER A 1 80 ? -23.282 -0.773 36.281 1.00 82.69 80 SER A N 1
ATOM 646 C CA . SER A 1 80 ? -22.058 -0.167 36.802 1.00 82.69 80 SER A CA 1
ATOM 647 C C . SER A 1 80 ? -21.121 -1.228 37.376 1.00 82.69 80 SER A C 1
ATOM 649 O O . SER A 1 80 ? -21.543 -2.059 38.182 1.00 82.69 80 SER A O 1
ATOM 651 N N . LEU A 1 81 ? -19.854 -1.183 36.967 1.00 77.12 81 LEU A N 1
ATOM 652 C CA . LEU A 1 81 ? -18.807 -2.090 37.431 1.00 77.12 81 LEU A CA 1
ATOM 653 C C . LEU A 1 81 ? -18.257 -1.716 38.811 1.00 77.12 81 LEU A C 1
ATOM 655 O O . LEU A 1 81 ? -17.639 -2.556 39.453 1.00 77.12 81 LEU A O 1
ATOM 659 N N . SER A 1 82 ? -18.519 -0.505 39.311 1.00 76.94 82 SER A N 1
ATOM 660 C CA . SER A 1 82 ? -18.092 -0.089 40.658 1.00 76.94 82 SER A CA 1
ATOM 661 C C . SER A 1 82 ? -18.753 -0.901 41.780 1.00 76.94 82 SER A C 1
ATOM 663 O O . SER A 1 82 ? -18.271 -0.910 42.905 1.00 76.94 82 SER A O 1
ATOM 665 N N . LYS A 1 83 ? -19.854 -1.598 41.475 1.00 70.06 83 LYS A N 1
ATOM 666 C CA . LYS A 1 83 ? -20.619 -2.429 42.418 1.00 70.06 83 LYS A CA 1
ATOM 667 C C . LYS A 1 83 ? -20.168 -3.893 42.455 1.00 70.06 83 LYS A C 1
ATOM 669 O O . LYS A 1 83 ? -20.723 -4.663 43.226 1.00 70.06 83 LYS A O 1
ATOM 674 N N . LEU A 1 84 ? -19.216 -4.277 41.603 1.00 68.62 84 LEU A N 1
ATOM 675 C CA . LEU A 1 84 ? -18.688 -5.642 41.477 1.00 68.62 84 LEU A CA 1
ATOM 676 C C . LEU A 1 84 ? -17.414 -5.871 42.314 1.00 68.62 84 LEU A C 1
ATOM 678 O O . LEU A 1 84 ? -16.726 -6.860 42.084 1.00 68.62 84 LEU A O 1
ATOM 682 N N . ASP A 1 85 ? -17.114 -4.976 43.265 1.00 62.91 85 ASP A N 1
ATOM 683 C CA . ASP A 1 85 ? -15.865 -4.945 44.051 1.00 62.91 85 ASP A CA 1
ATOM 684 C C . ASP A 1 85 ? -15.554 -6.281 44.756 1.00 62.91 85 ASP A C 1
ATOM 686 O O . ASP A 1 85 ? -14.393 -6.650 44.912 1.00 62.91 85 ASP A O 1
ATOM 690 N N . ASP A 1 86 ? -16.585 -7.074 45.059 1.00 62.22 86 ASP A N 1
ATOM 691 C CA . ASP A 1 86 ? -16.409 -8.269 45.882 1.00 62.22 86 ASP A CA 1
ATOM 692 C C . ASP A 1 86 ? -16.349 -9.577 45.078 1.00 62.22 86 ASP A C 1
ATOM 694 O O . ASP A 1 86 ? -15.982 -10.596 45.643 1.00 62.22 86 ASP A O 1
ATOM 698 N N . PHE A 1 87 ? -16.684 -9.601 43.775 1.00 64.19 87 PHE A N 1
ATOM 699 C CA . PHE A 1 87 ? -16.771 -10.831 42.946 1.00 64.19 87 PHE A CA 1
ATOM 700 C C . PHE A 1 87 ? -17.540 -12.027 43.583 1.00 64.19 87 PHE A C 1
ATOM 702 O O . PHE A 1 87 ? -17.618 -13.090 42.974 1.00 64.19 87 PHE A O 1
ATOM 709 N N . ASP A 1 88 ? -18.174 -11.855 44.744 1.00 60.22 88 ASP A N 1
ATOM 710 C CA . ASP A 1 88 ? -18.817 -12.918 45.522 1.00 60.22 88 ASP A CA 1
ATOM 711 C C . ASP A 1 88 ? -20.075 -13.469 44.828 1.00 60.22 88 ASP A C 1
ATOM 713 O O . ASP A 1 88 ? -20.446 -14.624 45.023 1.00 60.22 88 ASP A O 1
ATOM 717 N N . ASP A 1 89 ? -20.723 -12.657 43.983 1.00 56.12 89 ASP A N 1
ATOM 718 C CA . ASP A 1 89 ? -21.948 -13.018 43.249 1.00 56.12 89 ASP A CA 1
ATOM 719 C C . ASP A 1 89 ? -21.684 -13.464 41.801 1.00 56.12 89 ASP A C 1
ATOM 721 O O . ASP A 1 89 ? -22.564 -14.005 41.125 1.00 56.12 89 ASP A O 1
ATOM 725 N N . VAL A 1 90 ? -20.455 -13.297 41.293 1.00 57.88 90 VAL A N 1
ATOM 726 C CA . VAL A 1 90 ? -20.091 -14.016 40.074 1.00 57.88 90 VAL A CA 1
ATOM 727 C C . VAL A 1 90 ? -19.802 -15.441 40.514 1.00 57.88 90 VAL A C 1
ATOM 729 O O . VAL A 1 90 ? -18.847 -15.684 41.236 1.00 57.88 90 VAL A O 1
ATOM 732 N N . GLY A 1 91 ? -20.647 -16.396 40.120 1.00 53.97 91 GLY A N 1
ATOM 733 C CA . GLY 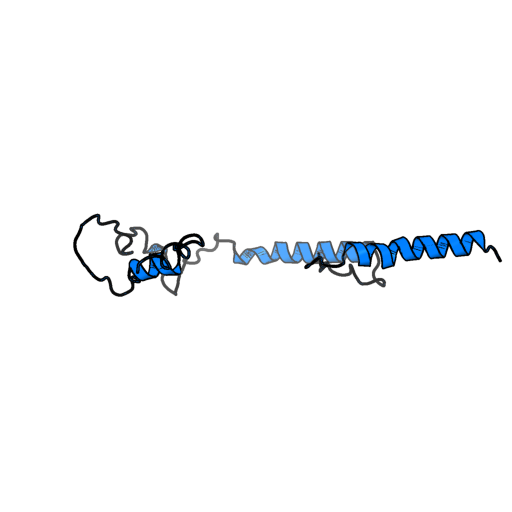A 1 91 ? -20.545 -17.827 40.459 1.00 53.97 91 GLY A CA 1
ATOM 734 C C . GLY A 1 91 ? -19.285 -18.545 39.935 1.00 53.97 91 GLY A C 1
ATOM 735 O O . GLY A 1 91 ? -19.354 -19.700 39.520 1.00 53.97 91 GLY A O 1
ATOM 736 N N . LEU A 1 92 ? -18.146 -17.854 39.929 1.00 52.59 92 LEU A N 1
ATOM 737 C CA . LEU A 1 92 ? -16.775 -18.315 39.771 1.00 52.59 92 LEU A CA 1
ATOM 738 C C . LEU A 1 92 ? -16.215 -18.912 41.071 1.00 52.59 92 LEU A C 1
ATOM 740 O O . LEU A 1 92 ? -15.024 -19.207 41.126 1.00 52.59 92 LEU A O 1
ATOM 744 N N . GLY A 1 93 ? -17.057 -19.115 42.092 1.00 49.41 93 GLY A N 1
ATOM 745 C CA . GLY A 1 93 ? -16.743 -19.952 43.241 1.00 49.41 93 GLY A CA 1
ATOM 746 C C . GLY A 1 93 ? -16.289 -21.328 42.763 1.00 49.41 93 GLY A C 1
ATOM 747 O O . GLY A 1 93 ? -17.094 -22.141 42.293 1.00 49.41 93 GLY A O 1
ATOM 748 N N . ILE A 1 94 ? -14.979 -21.555 42.858 1.00 51.38 94 ILE A N 1
ATOM 749 C CA . ILE A 1 94 ? -14.340 -22.864 42.760 1.00 51.38 94 ILE A CA 1
ATOM 750 C C . ILE A 1 94 ? -14.659 -23.571 44.081 1.00 51.38 94 ILE A C 1
ATOM 752 O O . ILE A 1 94 ? -13.805 -23.709 44.950 1.00 51.38 94 ILE A O 1
ATOM 756 N N . GLU A 1 95 ? -15.926 -23.927 44.280 1.00 45.44 95 GLU A N 1
ATOM 757 C CA . GLU A 1 95 ? -16.292 -24.868 45.330 1.00 45.44 95 GLU A CA 1
ATOM 758 C C . GLU A 1 95 ? -15.975 -26.259 44.795 1.00 45.44 95 GLU A C 1
ATOM 760 O O . GLU A 1 95 ? -16.673 -26.827 43.954 1.00 45.44 95 GLU A O 1
ATOM 765 N N . GLU A 1 96 ? -14.816 -26.730 45.235 1.00 49.16 96 GLU A N 1
ATOM 766 C CA . GLU A 1 96 ? -14.371 -28.111 45.216 1.00 49.16 96 GLU A CA 1
ATOM 767 C C . GLU A 1 96 ? -15.328 -28.919 46.107 1.00 49.16 96 GLU A C 1
ATOM 769 O O . GLU A 1 96 ? -15.043 -29.154 47.276 1.00 49.16 96 GLU A O 1
ATOM 774 N N . ASP A 1 97 ? -16.509 -29.275 45.590 1.00 43.88 97 ASP A N 1
ATOM 775 C CA . ASP A 1 97 ? -17.333 -30.308 46.215 1.00 43.88 97 ASP A CA 1
ATOM 776 C C . ASP A 1 97 ? -18.134 -31.127 45.194 1.00 43.88 97 ASP A C 1
ATOM 778 O O . ASP A 1 97 ? -18.608 -30.656 44.156 1.00 43.88 97 ASP A O 1
ATOM 782 N N . GLU A 1 98 ? -18.209 -32.410 45.495 1.00 50.53 98 GLU A N 1
ATOM 783 C CA . GLU A 1 98 ? -18.141 -33.531 44.566 1.00 50.53 98 GLU A CA 1
ATOM 784 C C . GLU A 1 98 ? -19.513 -34.046 44.104 1.00 50.53 98 GLU A C 1
ATOM 786 O O . GLU A 1 98 ? -19.630 -35.188 43.668 1.00 50.53 98 GLU A O 1
ATOM 791 N N . GLU A 1 99 ? -20.578 -33.244 44.149 1.00 47.97 99 GLU A N 1
ATOM 792 C CA . GLU A 1 99 ? -21.930 -33.752 43.878 1.00 47.97 99 GLU A CA 1
ATOM 793 C C . GLU A 1 99 ? -22.776 -32.817 43.003 1.00 47.97 99 GLU A C 1
ATOM 795 O O . GLU A 1 99 ? -23.393 -31.853 43.445 1.00 47.97 99 GLU A O 1
ATOM 800 N N . GLN A 1 100 ? -22.840 -33.172 41.714 1.00 50.81 100 GLN A N 1
ATOM 801 C CA . GLN A 1 100 ? -24.074 -33.203 40.918 1.00 50.81 100 GLN A CA 1
ATOM 802 C C . GLN A 1 100 ? -25.075 -32.051 41.147 1.00 50.81 100 GLN A C 1
ATOM 804 O O . GLN A 1 100 ? -26.259 -32.266 41.402 1.00 50.81 100 GLN A O 1
ATOM 809 N N . THR A 1 101 ? -24.651 -30.807 40.931 1.00 43.88 101 THR A N 1
ATOM 810 C CA . THR A 1 101 ? -25.599 -29.732 40.613 1.00 43.88 101 THR A CA 1
ATOM 811 C C . THR A 1 101 ? -25.436 -29.347 39.152 1.00 43.88 101 THR A C 1
ATOM 813 O O . THR A 1 101 ? -24.448 -28.754 38.726 1.00 43.88 101 THR A O 1
ATOM 816 N N . VAL A 1 102 ? -26.421 -29.730 38.340 1.00 50.16 102 VAL A N 1
ATOM 817 C CA . VAL A 1 102 ? -26.538 -29.279 36.953 1.00 50.16 102 VAL A CA 1
ATOM 818 C C . VAL A 1 102 ? -26.870 -27.785 36.998 1.00 50.16 102 VAL A C 1
ATOM 820 O O . VAL A 1 102 ? -28.037 -27.393 37.016 1.00 50.16 102 VAL A O 1
ATOM 823 N N . ARG A 1 103 ? -25.841 -26.934 37.093 1.00 52.22 103 ARG A N 1
ATOM 824 C CA . ARG A 1 103 ? -25.972 -25.478 36.966 1.00 52.22 103 ARG A CA 1
ATOM 825 C C . ARG A 1 103 ? -26.559 -25.186 35.583 1.00 52.22 103 ARG A C 1
ATOM 827 O O . ARG A 1 103 ? -25.939 -25.481 34.560 1.00 52.22 103 ARG A O 1
ATOM 834 N N . ALA A 1 104 ? -27.771 -24.632 35.546 1.00 52.22 104 ALA A N 1
ATOM 835 C CA . ALA A 1 104 ? -28.445 -24.255 34.309 1.00 52.22 104 ALA A CA 1
ATOM 836 C C . ALA A 1 104 ? -27.590 -23.227 33.546 1.00 52.22 1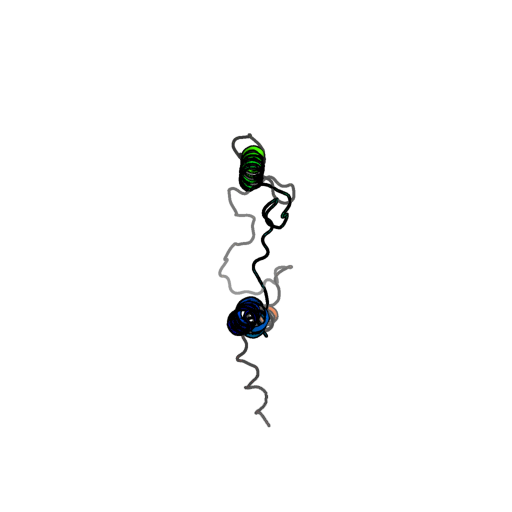04 ALA A C 1
ATOM 838 O O . ALA A 1 104 ? -27.523 -22.062 33.927 1.00 52.22 104 ALA A O 1
ATOM 839 N N . GLY A 1 105 ? -26.904 -23.679 32.494 1.00 58.06 105 GLY A N 1
ATOM 840 C CA . GLY A 1 105 ? -26.014 -22.852 31.672 1.00 58.06 105 GLY A CA 1
ATOM 841 C C . GLY A 1 105 ? -24.625 -23.447 31.433 1.00 58.06 105 GLY A C 1
ATOM 842 O O . GLY A 1 105 ? -23.932 -22.989 30.527 1.00 58.06 105 GLY A O 1
ATOM 843 N N . GLN A 1 106 ? -24.220 -24.481 32.177 1.00 69.38 106 GLN A N 1
ATOM 844 C CA . GLN A 1 106 ? -22.975 -25.195 31.893 1.00 69.38 106 GLN A CA 1
ATOM 845 C C . GLN A 1 106 ? -23.213 -26.302 30.859 1.00 69.38 106 GLN A C 1
ATOM 847 O O . GLN A 1 106 ? -24.143 -27.100 30.968 1.00 69.38 106 GLN A O 1
ATOM 852 N N . VAL A 1 107 ? -22.383 -26.321 29.816 1.00 75.44 107 VAL A N 1
ATOM 853 C CA . VAL A 1 107 ? -22.411 -27.362 28.782 1.00 75.44 107 VAL A CA 1
ATOM 854 C C . VAL A 1 107 ? -21.852 -28.655 29.380 1.00 75.44 107 VAL A C 1
ATOM 856 O O . VAL A 1 107 ? -20.829 -28.617 30.059 1.00 75.44 107 VAL A O 1
ATOM 859 N N . ASN A 1 108 ? -22.511 -29.792 29.122 1.00 79.19 108 ASN A N 1
ATOM 860 C CA . ASN A 1 108 ? -22.087 -31.106 29.622 1.00 79.19 108 ASN A CA 1
ATOM 861 C C . ASN A 1 108 ? -20.597 -31.368 29.338 1.00 79.19 108 ASN A C 1
ATOM 863 O O . ASN A 1 108 ? -20.132 -31.156 28.214 1.00 79.19 108 ASN A O 1
ATOM 867 N N . GLY A 1 109 ? -19.870 -31.878 30.339 1.00 80.12 109 GLY A N 1
ATOM 868 C CA . GLY A 1 109 ? -18.422 -32.107 30.259 1.00 80.12 109 GLY A CA 1
ATOM 869 C C . GLY A 1 109 ? -18.007 -32.985 29.075 1.00 80.12 109 GLY A C 1
ATOM 870 O O . GLY A 1 109 ? -17.034 -32.670 28.391 1.00 80.12 109 GLY A O 1
ATOM 871 N N . ASP A 1 110 ? -18.801 -34.008 28.752 1.00 77.75 110 ASP A N 1
ATOM 872 C CA . ASP A 1 110 ? -18.557 -34.890 27.603 1.00 77.75 110 ASP A CA 1
ATOM 873 C C . ASP A 1 110 ? -18.628 -34.150 26.263 1.00 77.75 110 ASP A C 1
ATOM 875 O O . ASP A 1 110 ? -17.824 -34.391 25.362 1.00 77.75 110 ASP A O 1
ATOM 879 N N . VAL A 1 111 ? -19.560 -33.199 26.137 1.00 82.12 111 VAL A N 1
ATOM 880 C CA . VAL A 1 111 ? -19.697 -32.366 24.937 1.00 82.12 111 VAL A CA 1
ATOM 881 C C . VAL A 1 111 ? -18.486 -31.453 24.815 1.00 82.12 111 VAL A C 1
ATOM 883 O O . VAL A 1 111 ? -17.879 -31.385 23.752 1.00 82.12 111 VAL A O 1
ATOM 886 N N . VAL A 1 112 ? -18.078 -30.799 25.904 1.00 83.25 112 VAL A N 1
ATOM 887 C CA . VAL A 1 112 ? -16.917 -29.898 25.907 1.00 83.25 11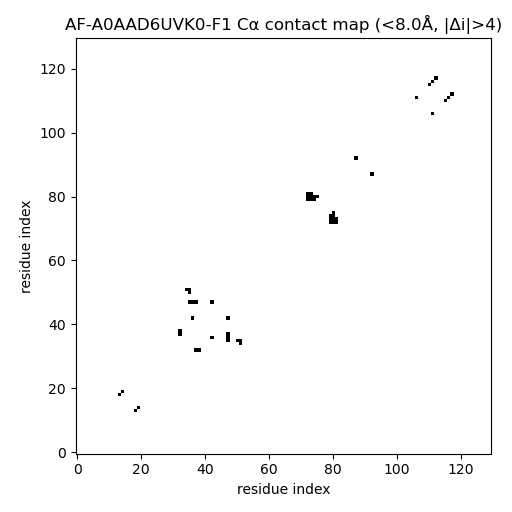2 VAL A CA 1
ATOM 888 C C . VAL A 1 112 ? -15.632 -30.655 25.563 1.00 83.25 112 VAL A C 1
ATOM 890 O O . VAL A 1 112 ? -14.887 -30.221 24.679 1.00 83.25 112 VAL A O 1
ATOM 893 N N . ARG A 1 113 ? -15.407 -31.823 26.176 1.00 79.62 113 ARG A N 1
ATOM 894 C CA . ARG A 1 113 ? -14.273 -32.701 25.859 1.00 79.62 113 ARG A CA 1
ATOM 895 C C . ARG A 1 113 ? -14.283 -33.105 24.385 1.00 79.62 113 ARG A C 1
ATOM 897 O O . ARG A 1 113 ? -13.250 -32.995 23.735 1.00 79.62 113 ARG A O 1
ATOM 904 N N . LYS A 1 114 ? -15.435 -33.509 23.840 1.00 80.25 114 LYS A N 1
ATOM 905 C CA . LYS A 1 114 ? -15.547 -33.994 22.455 1.00 80.25 114 LYS A CA 1
ATOM 906 C C . LYS A 1 114 ? -15.474 -32.888 21.397 1.00 80.25 114 LYS A C 1
ATOM 908 O O . LYS A 1 114 ? -14.964 -33.135 20.309 1.00 80.25 114 LYS A O 1
ATOM 913 N N . THR A 1 115 ? -15.990 -31.691 21.666 1.00 81.31 115 THR A N 1
ATOM 914 C CA . THR A 1 115 ? -16.104 -30.641 20.637 1.00 81.31 115 THR A CA 1
ATOM 915 C C . THR A 1 115 ? -15.051 -29.544 20.746 1.00 81.31 115 THR A C 1
ATOM 917 O O . THR A 1 115 ? -14.737 -28.932 19.731 1.00 81.31 115 THR A O 1
ATOM 920 N N . HIS A 1 116 ? -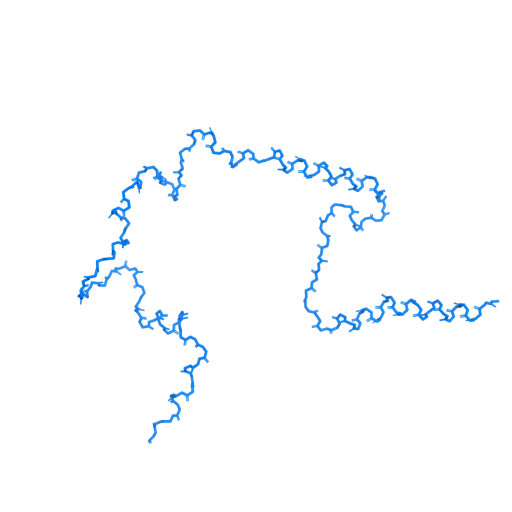14.509 -29.273 21.939 1.00 82.31 116 HIS A N 1
ATOM 921 C CA . HIS A 1 116 ? -13.545 -28.182 22.150 1.00 82.31 116 HIS A CA 1
ATOM 922 C C . HIS A 1 116 ? -12.116 -28.687 22.373 1.00 82.31 116 HIS A C 1
ATOM 924 O O . HIS A 1 116 ? -11.175 -28.049 21.909 1.00 82.31 116 HIS A O 1
ATOM 930 N N . PHE A 1 117 ? -11.948 -29.830 23.051 1.00 84.00 117 PHE A N 1
ATOM 931 C CA . PHE A 1 117 ? -10.632 -30.331 23.474 1.00 84.00 117 PHE A CA 1
ATOM 932 C C . PHE A 1 117 ? -10.228 -31.681 22.864 1.00 84.00 117 PHE A C 1
ATOM 934 O O . PHE A 1 117 ? -9.155 -32.176 23.192 1.00 84.00 117 PHE A O 1
ATOM 941 N N . LYS A 1 118 ? -11.041 -32.272 21.972 1.00 76.44 118 LYS A N 1
ATOM 942 C CA . LYS A 1 118 ? -10.819 -33.635 21.447 1.00 76.44 118 LYS A CA 1
ATOM 943 C C . LYS A 1 118 ? -9.485 -33.802 20.711 1.00 76.44 118 LYS A C 1
ATOM 945 O O . LYS A 1 118 ? -8.954 -34.902 20.684 1.00 76.44 118 LYS A O 1
ATOM 950 N N . GLY A 1 119 ? -8.909 -32.729 20.163 1.00 74.12 119 GLY A N 1
ATOM 951 C CA . GLY A 1 119 ? -7.672 -32.828 19.385 1.00 74.12 119 GLY A CA 1
ATOM 952 C C . GLY A 1 119 ? -7.831 -33.729 18.149 1.00 74.12 119 GLY A C 1
ATOM 953 O O . GLY A 1 119 ? -8.864 -34.350 17.930 1.00 74.12 119 GLY A O 1
ATOM 954 N N . PHE A 1 120 ? -6.816 -33.764 17.290 1.00 66.81 120 PHE A N 1
ATOM 955 C CA . PHE A 1 120 ? -6.862 -34.486 16.008 1.00 66.81 120 PHE A CA 1
ATOM 956 C C . PHE A 1 120 ? -6.348 -35.936 16.093 1.00 66.81 120 PHE A C 1
ATOM 958 O O . PHE A 1 120 ? -6.051 -36.525 15.061 1.00 66.81 120 PHE A O 1
ATOM 965 N N . SER A 1 121 ? -6.169 -36.494 17.294 1.00 61.50 121 SER A N 1
ATOM 966 C CA . SER A 1 121 ? -5.435 -37.754 17.500 1.00 61.50 121 SER A CA 1
ATOM 967 C C . SER A 1 121 ? -6.296 -38.960 17.880 1.00 61.50 121 SER A C 1
ATOM 969 O O . SER A 1 121 ? -5.736 -40.021 18.105 1.00 61.50 121 SER A O 1
ATOM 971 N N . ASP A 1 122 ? -7.619 -38.811 17.980 1.00 60.12 122 ASP A N 1
ATOM 972 C CA . ASP A 1 122 ? -8.496 -39.809 18.623 1.00 60.12 122 ASP A CA 1
ATOM 973 C C . ASP A 1 122 ? -9.517 -40.443 17.656 1.00 60.12 122 ASP A C 1
ATOM 975 O O . ASP A 1 122 ? -10.581 -40.888 18.071 1.00 60.12 122 ASP A O 1
ATOM 979 N N . ASP A 1 123 ? -9.230 -40.429 16.349 1.00 58.62 123 ASP A N 1
ATOM 980 C CA . ASP A 1 123 ? -10.061 -41.081 15.319 1.00 58.62 123 ASP A CA 1
ATOM 981 C C . ASP A 1 123 ? -9.436 -42.400 14.796 1.00 58.62 123 ASP A C 1
ATOM 983 O O . ASP A 1 123 ? -9.993 -43.011 13.890 1.00 58.62 123 ASP A O 1
ATOM 987 N N . GLU A 1 124 ? -8.303 -42.866 15.348 1.00 55.97 124 GLU A N 1
ATOM 988 C CA . GLU A 1 124 ? -7.621 -44.097 14.884 1.00 55.97 124 GLU A CA 1
ATOM 989 C C . GLU A 1 124 ? -7.890 -45.352 15.746 1.00 55.97 124 GLU A C 1
ATOM 991 O O . GLU A 1 124 ? -7.515 -46.450 15.336 1.00 55.97 124 GLU A O 1
ATOM 996 N N . GLU A 1 125 ? -8.563 -45.244 16.900 1.00 55.53 125 GLU A N 1
ATOM 997 C CA . GLU A 1 125 ? -8.735 -46.388 17.823 1.00 55.53 125 GLU A CA 1
ATOM 998 C C . GLU A 1 125 ? -10.145 -47.021 17.848 1.00 55.53 125 GLU A C 1
ATOM 1000 O O . GLU A 1 125 ? -10.303 -48.096 18.416 1.00 55.53 125 GLU A O 1
ATOM 1005 N N . GLU A 1 126 ? -11.161 -46.454 17.179 1.00 53.59 126 GLU A N 1
ATOM 1006 C CA . GLU A 1 126 ? -12.527 -47.034 17.153 1.00 53.59 126 GLU A CA 1
ATOM 1007 C C . GLU A 1 126 ? -12.807 -47.988 15.963 1.00 53.59 126 GLU A C 1
ATOM 1009 O O . GLU A 1 126 ? -13.924 -48.484 15.831 1.00 53.59 126 GLU A O 1
ATOM 1014 N N . GLU A 1 127 ? -11.826 -48.295 15.100 1.00 50.66 127 GLU A N 1
ATOM 1015 C CA . GLU A 1 127 ? -12.007 -49.239 13.969 1.00 50.66 127 GLU A CA 1
ATOM 1016 C C . GLU A 1 127 ? -11.553 -50.689 14.245 1.00 50.66 127 GLU A C 1
ATOM 1018 O O . GLU A 1 127 ? -11.628 -51.525 13.346 1.00 50.66 127 GLU A O 1
ATOM 1023 N N . ASN A 1 128 ? -11.118 -51.040 15.462 1.00 49.09 128 ASN A N 1
ATOM 1024 C CA . ASN A 1 128 ? -10.667 -52.407 15.769 1.00 49.09 128 ASN A CA 1
ATOM 1025 C C . ASN A 1 128 ? -11.299 -52.979 17.046 1.00 49.09 128 ASN A C 1
ATOM 1027 O O . ASN A 1 128 ? -10.608 -53.133 18.044 1.00 49.09 128 ASN A O 1
ATOM 1031 N N . GLU A 1 129 ? -12.575 -53.359 16.998 1.00 41.56 129 GLU A N 1
ATOM 1032 C CA . GLU A 1 129 ? -13.143 -54.383 17.891 1.00 41.56 129 GLU A CA 1
ATOM 1033 C C . GLU A 1 129 ? -14.298 -55.111 17.167 1.00 41.56 129 GLU A C 1
ATOM 1035 O O . GLU A 1 129 ? -15.444 -54.665 17.189 1.00 41.56 129 GLU A O 1
ATOM 1040 N N . ASP A 1 130 ? -13.957 -56.223 16.497 1.00 39.06 130 ASP A N 1
ATOM 1041 C CA . ASP A 1 130 ? -14.844 -57.356 16.162 1.00 39.06 130 ASP A CA 1
ATOM 1042 C C . ASP A 1 130 ? -14.420 -58.569 17.013 1.00 39.06 130 ASP A C 1
ATOM 1044 O O . ASP A 1 130 ? -13.193 -58.835 17.090 1.00 39.06 130 ASP A O 1
#

Organism: NCBI:txid153505

Solvent-accessible surface area (backbone atoms only — not comparable to full-atom values): 8833 Å² total; per-residue (Å²): 137,62,67,69,60,54,53,49,51,57,50,55,50,41,55,68,46,58,47,48,55,56,73,46,60,90,63,82,86,79,92,77,86,80,60,69,57,73,90,40,88,87,56,50,75,67,57,35,51,51,54,48,51,52,56,50,52,55,53,62,69,60,55,63,87,72,52,79,84,53,94,70,80,57,63,58,98,88,38,63,54,83,78,54,82,74,57,79,82,52,84,75,70,83,70,91,67,96,68,96,70,87,58,92,86,66,77,58,66,68,56,47,43,62,74,76,63,48,71,95,80,74,83,79,73,85,84,77,84,133

InterPro domains:
  IPR007276 Nucleolar protein 14 [PF04147] (1-129)
  IPR007276 Nucleolar protein 14 [PTHR23183] (1-128)

Mean predicted aligned error: 19.21 Å

Sequence (130 aa):
GKPSQSNQAGLEQRKKTLFKEWEEKGRAGGIIDRRFGENDPSMGLEERMLERFTRERQRASKGVSFNLEDDDELTHYGQSLSKLDDFDDVGLGIEEDEEQTVRAGQVNGDVVRKTHFKGFSDDEEEENED

Radius of gyration: 31.47 Å; Cα contacts (8 Å, |Δi|>4): 26; chains: 1; bounding box: 50×74×81 Å

Secondary structure (DSSP, 8-state):
--HHHHHHHHHHHHHHTHHHHHHTTT--------STTTT-TTS-HHHHHHHHHHHHHHHHHTGGGG-TTS-PPPEETTEEGGG-TT-TTSS-------S----TTPPPHHHHHHHTS--SSSSSSTT---

Foldseek 3Di:
DPVVVVVVVVVVVCCVPVVVVVVCVPPPDDDDDPQPCPPPPVDDPVRSVVVNVVVVVVVVVVPVVPVPPPPDFDDDPRHGPVVCVPVPPVPPPPPPDDDDDPDVPDDDPVCCCVPPVVDPPPPPPPPDDD